Protein AF-A0A5K1EJM5-F1 (afdb_monomer_lite)

InterPro domains:
  IPR046852 Neurobeachin, alpha-solenoid region [PF20425] (1-151)

Sequence (151 aa):
PECVVLLDALEQSACNAGISTILAKSLHRILQISVEQTVVSLVSLDAVTRLPEVACIQLQELWKVKKCMVKPCEEGSSVSFQQISDSTGSVMLWKQCLEASFELFMAFVSLSDDAKHLALHSSKCIDCLFDLFWEGDLRKPILDHVLGLLK

Secondary structure (DSSP, 8-state):
-HHHHHHHHHHHTTT-HHHHHHHHHHHHHHHHHSHHHHHHHHHHTTHHHHHHHHHHHHHHHHHHHHHHHS----TT----HHHHHHHHHHHHHHHHHHHHHHHHHHHHHHT-HHHHHHHHH-HHHHHHHHHHHTSTTTHHHHHHHHHHHT-

Radius of gyration: 17.04 Å; chains: 1; bounding box: 47×32×49 Å

Structure (mmCIF, N/CA/C/O backbone):
data_AF-A0A5K1EJM5-F1
#
_entry.id   AF-A0A5K1EJM5-F1
#
loop_
_atom_site.group_PDB
_atom_site.id
_atom_site.type_symbol
_atom_site.label_atom_id
_atom_site.label_alt_id
_atom_site.label_comp_id
_atom_site.label_asym_id
_atom_site.label_entity_id
_atom_site.label_seq_id
_atom_site.pdbx_PDB_ins_code
_atom_site.Cartn_x
_atom_site.Cartn_y
_atom_site.Cartn_z
_atom_site.occupancy
_atom_site.B_iso_or_equiv
_atom_site.auth_seq_id
_atom_site.auth_comp_id
_atom_site.auth_asym_id
_atom_site.auth_atom_id
_atom_site.pdbx_PDB_model_num
ATOM 1 N N . PRO A 1 1 ? -7.024 13.557 11.612 1.00 72.81 1 PRO A N 1
ATOM 2 C CA . PRO A 1 1 ? -6.379 14.576 10.741 1.00 72.81 1 PRO A CA 1
ATOM 3 C C . PRO A 1 1 ? -5.005 14.110 10.242 1.00 72.81 1 PRO A C 1
ATOM 5 O O . PRO A 1 1 ? -4.744 14.201 9.052 1.00 72.81 1 PRO A O 1
ATOM 8 N N . GLU A 1 2 ? -4.166 13.557 11.122 1.00 86.75 2 GLU A N 1
ATOM 9 C CA . GLU A 1 2 ? -2.818 13.080 10.772 1.00 86.75 2 GLU A CA 1
ATOM 10 C C . GLU A 1 2 ? -2.832 11.960 9.721 1.00 86.75 2 GLU A C 1
ATOM 12 O O . GLU A 1 2 ? -2.121 12.052 8.726 1.00 86.75 2 GLU A O 1
ATOM 17 N N . CYS A 1 3 ? -3.697 10.948 9.879 1.00 91.62 3 CYS A N 1
ATOM 18 C CA . CYS A 1 3 ? -3.786 9.835 8.926 1.00 91.62 3 CYS A CA 1
ATOM 19 C C . CYS A 1 3 ? -4.253 10.276 7.532 1.00 91.62 3 CYS A C 1
ATOM 21 O O . CYS A 1 3 ? -3.783 9.723 6.547 1.00 91.62 3 CYS A O 1
ATOM 23 N N . VAL A 1 4 ? -5.130 11.285 7.450 1.00 93.62 4 VAL A N 1
ATOM 24 C CA . VAL A 1 4 ? -5.578 11.872 6.173 1.00 93.62 4 VAL A CA 1
ATOM 25 C C . VAL A 1 4 ? -4.389 12.474 5.441 1.00 93.62 4 VAL A C 1
ATOM 27 O O . VAL A 1 4 ? -4.081 12.073 4.329 1.00 93.62 4 VAL A O 1
ATOM 30 N N . VAL A 1 5 ? -3.673 13.382 6.111 1.00 95.69 5 VAL A N 1
ATOM 31 C CA . VAL A 1 5 ? -2.540 14.102 5.521 1.00 95.69 5 VAL A CA 1
ATOM 32 C C . VAL A 1 5 ? -1.429 13.137 5.112 1.00 95.69 5 VAL A C 1
ATOM 34 O O . VAL A 1 5 ? -0.846 13.296 4.045 1.00 95.69 5 VAL A O 1
ATOM 37 N N . LEU A 1 6 ? -1.138 12.128 5.937 1.00 96.06 6 LEU A N 1
ATOM 38 C CA . LEU A 1 6 ? -0.116 11.131 5.620 1.00 96.06 6 LEU A CA 1
ATOM 39 C C . LEU A 1 6 ? -0.517 10.228 4.454 1.00 96.06 6 LEU A C 1
ATOM 41 O O . LEU A 1 6 ? 0.335 9.929 3.622 1.00 96.06 6 LEU A O 1
ATOM 45 N N . LEU A 1 7 ? -1.782 9.806 4.383 1.00 97.44 7 LEU A N 1
ATOM 46 C CA . LEU A 1 7 ? -2.273 8.985 3.279 1.00 97.44 7 LEU A CA 1
ATOM 47 C C . LEU A 1 7 ? -2.300 9.783 1.969 1.00 97.44 7 LEU A C 1
ATOM 49 O O . LEU A 1 7 ? -1.782 9.304 0.966 1.00 97.44 7 LEU A O 1
ATOM 53 N N . ASP A 1 8 ? -2.795 11.023 1.997 1.00 97.56 8 ASP A N 1
ATOM 54 C CA . ASP A 1 8 ? -2.786 11.929 0.842 1.00 97.56 8 ASP A CA 1
ATOM 55 C C . ASP A 1 8 ? -1.350 12.190 0.353 1.00 97.56 8 ASP A C 1
ATOM 57 O O . ASP A 1 8 ? -1.064 12.135 -0.844 1.00 97.56 8 ASP A O 1
ATOM 61 N N . ALA A 1 9 ? -0.415 12.444 1.274 1.00 97.81 9 ALA A N 1
ATOM 62 C CA . ALA A 1 9 ? 0.989 12.650 0.932 1.00 97.81 9 ALA A CA 1
ATOM 63 C C . ALA A 1 9 ? 1.637 11.380 0.361 1.00 97.81 9 ALA A C 1
ATOM 65 O O . ALA A 1 9 ? 2.460 11.464 -0.554 1.00 97.81 9 ALA A O 1
ATOM 66 N N . LEU A 1 10 ? 1.280 10.203 0.884 1.00 98.00 10 LEU A N 1
ATOM 67 C CA . LEU A 1 10 ? 1.770 8.921 0.382 1.00 98.00 10 LEU A CA 1
ATOM 68 C C . LEU A 1 10 ? 1.297 8.687 -1.058 1.00 98.00 10 LEU A C 1
ATOM 70 O O . LEU A 1 10 ? 2.10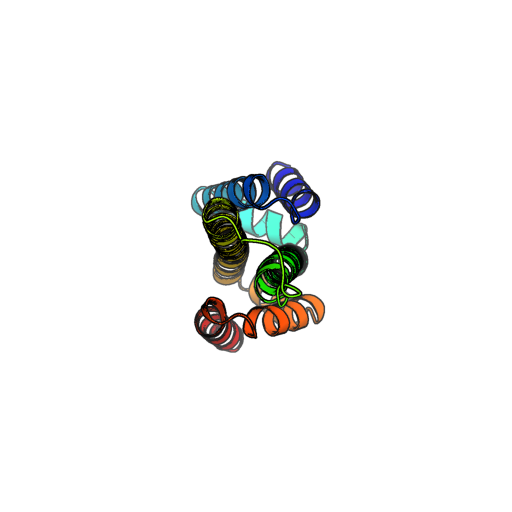6 8.333 -1.909 1.00 98.00 10 LEU A O 1
ATOM 74 N N . GLU A 1 11 ? 0.033 8.976 -1.363 1.00 97.12 11 GLU A N 1
ATOM 75 C CA . GLU A 1 11 ? -0.493 8.894 -2.729 1.00 97.12 11 GLU A CA 1
ATOM 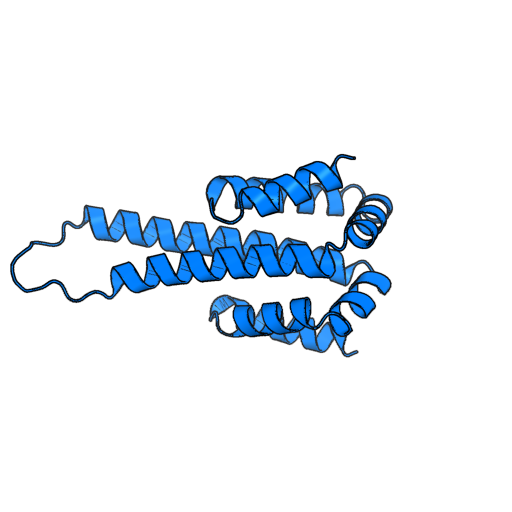76 C C . GLU A 1 11 ? 0.190 9.858 -3.691 1.00 97.12 11 GLU A C 1
ATOM 78 O O . GLU A 1 11 ? 0.660 9.459 -4.755 1.00 97.12 11 GLU A O 1
ATOM 83 N N . GLN A 1 12 ? 0.303 11.129 -3.304 1.00 97.56 12 GLN A N 1
ATOM 84 C CA . GLN A 1 12 ? 0.932 12.151 -4.143 1.00 97.56 12 GLN A CA 1
ATOM 85 C C . GLN A 1 12 ? 2.415 11.871 -4.397 1.00 97.56 12 GLN A C 1
ATOM 87 O O . GLN A 1 12 ? 2.971 12.304 -5.407 1.00 97.56 12 GLN A O 1
ATOM 92 N N . SER A 1 13 ? 3.065 11.150 -3.485 1.00 96.94 13 SER A N 1
ATOM 93 C CA . SER A 1 13 ? 4.471 10.781 -3.595 1.00 96.94 13 SER A CA 1
ATOM 94 C C . SER A 1 13 ? 4.692 9.349 -4.073 1.00 96.94 13 SER A C 1
ATOM 96 O O . SER A 1 13 ? 5.845 8.918 -4.064 1.00 96.94 13 SER A O 1
ATOM 98 N N . ALA A 1 14 ? 3.660 8.628 -4.537 1.00 96.75 14 ALA A N 1
ATOM 99 C CA . ALA A 1 14 ? 3.759 7.225 -4.960 1.00 96.75 14 ALA A CA 1
ATOM 100 C C . ALA A 1 14 ? 4.860 6.993 -6.016 1.00 96.75 14 ALA A C 1
ATOM 102 O O . ALA A 1 14 ? 5.554 5.978 -5.987 1.00 96.75 14 ALA A O 1
ATOM 103 N N . CYS A 1 15 ? 5.093 7.979 -6.891 1.00 95.56 15 CYS A N 1
ATOM 104 C CA . CYS A 1 15 ? 6.159 7.964 -7.900 1.00 95.56 15 CYS A CA 1
ATOM 105 C C . CYS A 1 15 ? 7.545 8.419 -7.380 1.00 95.56 15 CYS A C 1
ATOM 107 O O . CYS A 1 15 ? 8.483 8.568 -8.163 1.00 95.56 15 CYS A O 1
ATOM 109 N N . ASN A 1 16 ? 7.711 8.643 -6.076 1.00 96.50 16 ASN A N 1
ATOM 110 C CA . ASN A 1 16 ? 8.980 8.970 -5.430 1.00 96.50 16 ASN A CA 1
ATOM 111 C C . ASN A 1 16 ? 9.277 7.955 -4.324 1.00 96.50 16 ASN A C 1
ATOM 113 O O . ASN A 1 16 ? 8.823 8.097 -3.187 1.00 96.50 16 ASN A O 1
ATOM 117 N N . ALA A 1 17 ? 10.089 6.951 -4.651 1.00 94.50 17 ALA A N 1
ATOM 118 C CA . ALA A 1 17 ? 10.353 5.841 -3.745 1.00 94.50 17 ALA A CA 1
ATOM 119 C C . ALA A 1 17 ? 10.962 6.251 -2.393 1.00 94.50 17 ALA A C 1
ATOM 121 O O . ALA A 1 17 ? 10.617 5.664 -1.370 1.00 94.50 17 ALA A O 1
ATOM 122 N N . GLY A 1 18 ? 11.814 7.280 -2.342 1.00 95.62 18 GLY A N 1
ATOM 123 C CA . GLY A 1 18 ? 12.400 7.743 -1.079 1.00 95.62 18 GLY A CA 1
ATOM 124 C C . GLY A 1 18 ? 11.350 8.326 -0.130 1.00 95.62 18 GLY A C 1
ATOM 125 O O . GLY A 1 18 ? 11.251 7.908 1.024 1.00 95.62 18 GLY A O 1
ATOM 126 N N . ILE A 1 19 ? 10.538 9.262 -0.630 1.00 96.81 19 ILE A N 1
ATOM 127 C CA . ILE A 1 19 ? 9.499 9.933 0.165 1.00 96.81 19 ILE A CA 1
ATOM 128 C C . ILE A 1 19 ? 8.390 8.945 0.536 1.00 96.81 19 ILE A C 1
ATOM 130 O O . ILE A 1 19 ? 8.042 8.837 1.713 1.00 96.81 19 ILE A O 1
ATOM 134 N N . SER A 1 20 ? 7.901 8.170 -0.436 1.00 97.44 20 SER A N 1
ATOM 135 C CA . SER A 1 20 ? 6.874 7.150 -0.210 1.00 97.44 20 SER A CA 1
ATOM 136 C C . SER A 1 20 ? 7.286 6.141 0.856 1.00 97.44 20 SER A C 1
ATOM 138 O O . SER A 1 20 ? 6.504 5.856 1.758 1.00 97.44 20 SER A O 1
ATOM 140 N N . THR A 1 21 ? 8.528 5.643 0.818 1.00 97.81 21 THR A N 1
ATOM 141 C CA . THR A 1 21 ? 9.018 4.682 1.820 1.00 97.81 21 THR A CA 1
ATOM 142 C C . THR A 1 21 ? 8.959 5.266 3.232 1.00 97.81 21 THR A C 1
ATOM 144 O O . THR A 1 21 ? 8.546 4.585 4.172 1.00 97.81 21 THR A O 1
ATOM 147 N N . ILE A 1 22 ? 9.375 6.526 3.400 1.00 97.88 22 ILE A N 1
ATOM 148 C CA . ILE A 1 22 ? 9.361 7.205 4.703 1.00 97.88 22 ILE A CA 1
ATOM 149 C C . ILE A 1 22 ? 7.922 7.378 5.191 1.00 97.88 22 ILE A C 1
ATOM 151 O O . ILE A 1 22 ? 7.635 7.080 6.352 1.00 97.88 22 ILE A O 1
ATOM 155 N N . LEU A 1 23 ? 7.014 7.816 4.318 1.00 98.12 23 LEU A N 1
ATOM 156 C CA . LEU A 1 23 ? 5.607 8.021 4.661 1.00 98.12 23 LEU A CA 1
ATOM 157 C C . LEU A 1 23 ? 4.902 6.705 5.003 1.00 98.12 23 LEU A C 1
ATOM 159 O O . LEU A 1 23 ? 4.255 6.628 6.047 1.00 98.12 23 LEU A O 1
ATOM 163 N N . ALA A 1 24 ? 5.096 5.653 4.202 1.00 97.88 24 ALA A N 1
ATOM 164 C CA . ALA A 1 24 ?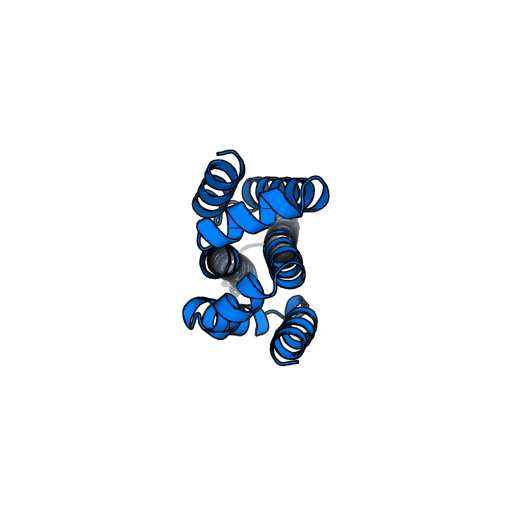 4.531 4.330 4.454 1.00 97.88 24 ALA A CA 1
ATOM 165 C C . ALA A 1 24 ? 4.998 3.772 5.807 1.00 97.88 24 ALA A C 1
ATOM 167 O O . ALA A 1 24 ? 4.178 3.375 6.634 1.00 97.88 24 ALA A O 1
ATOM 168 N N . LYS A 1 25 ? 6.307 3.830 6.095 1.00 97.81 25 LYS A N 1
ATOM 169 C CA . LYS A 1 25 ? 6.858 3.393 7.390 1.00 97.81 25 LYS A CA 1
ATOM 170 C C . LYS A 1 25 ? 6.364 4.243 8.559 1.00 97.81 25 LYS A C 1
ATOM 172 O O . LYS A 1 25 ? 6.110 3.705 9.635 1.00 97.81 25 LYS A O 1
ATOM 177 N N . SER A 1 26 ? 6.207 5.550 8.362 1.00 96.94 26 SER A N 1
ATOM 178 C CA . SER A 1 26 ? 5.687 6.455 9.394 1.00 96.94 26 SER A CA 1
ATOM 179 C C . SER A 1 26 ? 4.235 6.128 9.732 1.00 96.94 26 SER A C 1
ATOM 181 O O . SER A 1 26 ? 3.893 5.976 10.904 1.00 96.94 26 SER A O 1
ATOM 183 N N . LEU A 1 27 ? 3.396 5.937 8.712 1.00 97.19 27 LEU A N 1
ATOM 184 C CA . LEU A 1 27 ? 1.997 5.563 8.892 1.00 97.19 27 LEU A CA 1
ATOM 185 C C . LEU A 1 27 ? 1.861 4.158 9.499 1.00 97.19 27 LEU A C 1
ATOM 187 O O . LEU A 1 27 ? 1.058 3.968 10.408 1.00 97.19 27 LEU A O 1
ATOM 191 N N . HIS A 1 28 ? 2.710 3.207 9.097 1.00 97.19 28 HIS A N 1
ATOM 192 C CA . HIS A 1 28 ? 2.782 1.880 9.718 1.00 97.19 28 HIS A CA 1
ATOM 193 C C . HIS A 1 28 ? 3.141 1.992 11.204 1.00 97.19 28 HIS A C 1
ATOM 195 O O . HIS A 1 28 ? 2.529 1.348 12.055 1.00 97.19 28 HIS A O 1
ATOM 201 N N . ARG A 1 29 ? 4.110 2.844 11.554 1.00 96.94 29 ARG A N 1
ATOM 202 C CA . ARG A 1 29 ? 4.496 3.050 12.950 1.00 96.94 29 ARG A CA 1
ATOM 203 C C . ARG A 1 29 ? 3.368 3.672 13.776 1.00 96.94 29 ARG A C 1
ATOM 205 O O . ARG A 1 29 ? 3.166 3.253 14.912 1.00 96.94 29 ARG A O 1
ATOM 212 N N . ILE A 1 30 ? 2.629 4.629 13.217 1.00 95.81 30 ILE A N 1
ATOM 213 C CA . ILE A 1 30 ? 1.450 5.224 13.867 1.00 95.81 30 ILE A CA 1
ATOM 214 C C . ILE A 1 30 ? 0.371 4.162 14.088 1.00 95.81 30 ILE A C 1
ATOM 216 O O . ILE A 1 30 ? -0.134 4.040 15.205 1.00 95.81 30 ILE A O 1
ATOM 220 N N . LEU A 1 31 ? 0.102 3.332 13.074 1.00 96.06 31 LEU A N 1
ATOM 221 C CA . LEU A 1 31 ? -0.820 2.202 13.172 1.00 96.06 31 LEU A CA 1
ATOM 222 C C . LEU A 1 31 ? -0.445 1.261 14.324 1.00 96.06 31 LEU A C 1
ATOM 224 O O . LEU A 1 31 ? -1.322 0.843 15.067 1.00 96.06 31 LEU A O 1
ATOM 228 N N . GLN A 1 32 ? 0.843 0.981 14.534 1.00 94.81 32 GLN A N 1
ATOM 229 C CA . GLN A 1 32 ? 1.303 0.142 15.649 1.00 94.81 32 GLN A CA 1
ATOM 230 C C . GLN A 1 32 ? 1.166 0.802 17.032 1.00 94.81 32 GLN A C 1
ATOM 232 O O . GLN A 1 32 ? 0.975 0.100 18.021 1.00 94.81 32 GLN A O 1
ATOM 237 N N . ILE A 1 33 ? 1.317 2.126 17.131 1.00 95.06 33 ILE A N 1
ATOM 238 C CA . ILE A 1 33 ? 1.281 2.847 18.418 1.00 95.06 33 ILE A CA 1
ATOM 239 C C . ILE A 1 33 ? -0.159 3.166 18.843 1.00 95.06 33 ILE A C 1
ATOM 241 O O . ILE A 1 33 ? -0.457 3.224 20.034 1.00 95.06 33 ILE A O 1
ATOM 245 N N . SER A 1 34 ? -1.064 3.391 17.891 1.00 94.12 34 SER A N 1
ATOM 246 C CA . SER A 1 34 ? -2.466 3.740 18.150 1.00 94.12 34 SER A CA 1
ATOM 247 C C . SER A 1 34 ? -3.398 2.970 17.224 1.00 94.12 34 SER A C 1
ATOM 249 O O . SER A 1 34 ? -4.058 3.555 16.366 1.00 94.12 34 SER A O 1
ATOM 251 N N . VAL A 1 35 ? -3.440 1.649 17.416 1.00 93.62 35 VAL A N 1
ATOM 252 C CA . VAL A 1 35 ? -4.167 0.697 16.561 1.00 93.62 35 VAL A CA 1
ATOM 253 C C . VAL A 1 35 ? -5.627 1.097 16.370 1.00 93.62 35 VAL A C 1
ATOM 255 O O . VAL A 1 35 ? -6.015 1.395 15.246 1.00 93.62 35 VAL A O 1
ATOM 258 N N . GLU A 1 36 ? -6.422 1.164 17.442 1.00 92.75 36 GLU A N 1
ATOM 259 C CA . GLU A 1 36 ? -7.875 1.389 17.347 1.00 92.75 36 GLU A CA 1
ATOM 260 C C . GLU A 1 36 ? -8.211 2.686 16.596 1.00 92.75 36 GLU A C 1
ATOM 262 O O . GLU A 1 36 ? -8.947 2.674 15.609 1.00 92.75 36 GLU A O 1
ATOM 267 N N . GLN A 1 37 ? -7.603 3.803 17.008 1.00 94.31 37 GLN A N 1
ATOM 268 C CA . GLN A 1 37 ? -7.854 5.112 16.406 1.00 94.31 37 GLN A CA 1
ATOM 269 C C . GLN A 1 37 ? -7.385 5.184 14.945 1.00 94.31 37 GLN A C 1
ATOM 271 O O . GLN A 1 37 ? -8.064 5.772 14.099 1.00 94.31 37 GLN A O 1
ATOM 276 N N . THR A 1 38 ? -6.223 4.597 14.640 1.00 95.56 38 THR A N 1
ATOM 277 C CA . THR A 1 38 ? -5.654 4.633 13.286 1.00 95.56 38 THR A CA 1
ATOM 278 C C . THR A 1 38 ? -6.455 3.751 12.341 1.00 95.56 38 THR A C 1
ATOM 280 O O . THR A 1 38 ? -6.751 4.180 11.231 1.00 95.56 38 THR A O 1
ATOM 283 N N . VAL A 1 39 ? -6.873 2.562 12.784 1.00 96.12 39 VAL A N 1
ATOM 284 C CA . VAL A 1 39 ? -7.736 1.656 12.015 1.00 96.12 39 VAL A CA 1
ATOM 285 C C . VAL A 1 39 ? -9.052 2.338 11.656 1.00 96.12 39 VAL A C 1
ATOM 287 O O . VAL A 1 39 ? -9.393 2.391 10.477 1.00 96.12 39 VAL A O 1
ATOM 290 N N . VAL A 1 40 ? -9.756 2.923 12.636 1.00 95.44 40 VAL A N 1
ATOM 291 C CA . VAL A 1 40 ? -11.021 3.639 12.385 1.00 95.44 40 VAL A CA 1
ATOM 292 C C . VAL A 1 40 ? -10.815 4.761 11.367 1.00 95.44 40 VAL A C 1
ATOM 294 O O . VAL A 1 40 ? -11.597 4.907 10.426 1.00 95.44 40 VAL A O 1
ATOM 297 N N . SER A 1 41 ? -9.728 5.527 11.507 1.00 96.25 41 SER A N 1
ATOM 298 C CA . SER A 1 41 ? -9.404 6.584 10.552 1.00 96.25 41 SER A CA 1
ATOM 299 C C . SER A 1 41 ? -9.134 6.031 9.152 1.00 96.25 41 SER A C 1
ATOM 301 O O . SER A 1 41 ? -9.668 6.573 8.192 1.00 96.25 41 SER A O 1
ATOM 303 N N . LEU A 1 42 ? -8.329 4.979 9.008 1.00 96.31 42 LEU A N 1
ATOM 304 C CA . LEU A 1 42 ? -7.986 4.391 7.711 1.00 96.31 42 LEU A CA 1
ATOM 305 C C . LEU A 1 42 ? -9.202 3.773 7.009 1.00 96.31 42 LEU A C 1
ATOM 307 O O . LEU A 1 42 ? -9.365 3.971 5.807 1.00 96.31 42 LEU A O 1
ATOM 311 N N . VAL A 1 43 ? -10.096 3.108 7.749 1.00 95.75 43 VAL A N 1
ATOM 312 C CA . VAL A 1 43 ? -11.375 2.617 7.207 1.00 95.75 43 VAL A CA 1
ATOM 313 C C . VAL A 1 43 ? -12.212 3.783 6.675 1.00 95.75 43 VAL A C 1
ATOM 315 O O . VAL A 1 43 ? -12.664 3.739 5.534 1.00 95.75 43 VAL A O 1
ATOM 318 N N . SER A 1 44 ? -12.354 4.867 7.448 1.00 96.00 44 SER A N 1
ATOM 319 C CA . SER A 1 44 ? -13.130 6.046 7.023 1.00 96.00 44 SER A CA 1
ATOM 320 C C . SER A 1 44 ? -12.556 6.774 5.800 1.00 96.00 44 SER A C 1
ATOM 322 O O . SER A 1 44 ? -13.264 7.538 5.150 1.00 96.00 44 SER A O 1
ATOM 324 N N . LEU A 1 45 ? -11.275 6.545 5.495 1.00 96.31 45 LEU A N 1
ATOM 325 C CA . LEU A 1 45 ? -10.548 7.180 4.397 1.00 96.31 45 LEU A CA 1
ATOM 326 C C . LEU A 1 45 ? -10.449 6.309 3.146 1.00 96.31 45 LEU A C 1
ATOM 328 O O . LEU A 1 45 ? -9.733 6.698 2.226 1.00 96.31 45 LEU A O 1
ATOM 332 N N . ASP A 1 46 ? -11.125 5.156 3.119 1.00 95.56 46 ASP A N 1
ATOM 333 C CA . ASP A 1 46 ? -11.023 4.164 2.041 1.00 95.56 46 ASP A CA 1
ATOM 334 C C . ASP A 1 46 ? -9.568 3.714 1.791 1.00 95.56 46 ASP A C 1
ATOM 336 O O . ASP A 1 46 ? -9.120 3.492 0.665 1.00 95.56 46 ASP A O 1
ATOM 340 N N . ALA A 1 47 ? -8.791 3.559 2.871 1.00 96.44 47 ALA A N 1
ATOM 341 C CA . ALA A 1 47 ? -7.401 3.111 2.782 1.00 96.44 47 ALA A CA 1
ATOM 342 C C . ALA A 1 47 ? -7.263 1.718 2.138 1.00 96.44 47 ALA A C 1
ATOM 344 O O . ALA A 1 47 ? -6.213 1.394 1.588 1.00 96.44 47 ALA A O 1
ATOM 345 N N . VAL A 1 48 ? -8.329 0.912 2.180 1.00 95.19 48 VAL A N 1
ATOM 346 C CA . VAL A 1 48 ? -8.419 -0.408 1.542 1.00 95.19 48 VAL A CA 1
ATOM 347 C C . VAL A 1 48 ? -8.230 -0.331 0.028 1.00 95.19 48 VAL A C 1
ATOM 349 O O . VAL A 1 48 ? -7.615 -1.221 -0.553 1.00 95.19 48 VAL A O 1
ATOM 352 N N . THR A 1 49 ? -8.741 0.719 -0.611 1.00 95.00 49 THR A N 1
ATOM 353 C CA . THR A 1 49 ? -8.589 0.930 -2.054 1.00 95.00 49 THR A CA 1
ATOM 354 C C . THR A 1 49 ? -7.320 1.724 -2.353 1.00 95.00 49 THR A C 1
ATOM 356 O O . THR A 1 49 ? -6.561 1.387 -3.260 1.00 95.00 49 THR A O 1
ATOM 359 N N . ARG A 1 50 ? -7.060 2.748 -1.538 1.00 96.62 50 ARG A N 1
ATOM 360 C CA . ARG A 1 50 ? -5.989 3.727 -1.744 1.00 96.62 50 ARG A CA 1
ATOM 361 C C . ARG A 1 50 ? -4.583 3.153 -1.553 1.00 96.62 50 ARG A C 1
ATOM 363 O O . ARG A 1 50 ? -3.697 3.394 -2.368 1.00 96.62 50 ARG A O 1
ATOM 370 N N . LEU A 1 51 ? -4.352 2.356 -0.505 1.00 96.88 51 LEU A N 1
ATOM 371 C CA . LEU A 1 51 ? -3.017 1.806 -0.223 1.00 96.88 51 LEU A CA 1
ATOM 372 C C . LEU A 1 51 ? -2.535 0.802 -1.295 1.00 96.88 51 LEU A C 1
ATOM 374 O O . LEU A 1 51 ? -1.381 0.915 -1.718 1.00 96.88 51 LEU A O 1
ATOM 378 N N . PRO A 1 52 ? -3.361 -0.145 -1.785 1.00 94.19 52 PRO A N 1
ATOM 379 C CA . PRO A 1 52 ? -2.971 -1.005 -2.904 1.00 94.19 52 PRO A CA 1
ATOM 380 C C . PRO A 1 52 ? -2.733 -0.242 -4.208 1.00 94.19 52 PRO A C 1
ATOM 382 O O . PRO A 1 52 ? -1.839 -0.617 -4.964 1.00 94.19 52 PRO A O 1
ATOM 385 N N . GLU A 1 53 ? -3.478 0.837 -4.465 1.00 95.81 53 GLU A N 1
ATOM 386 C CA . GLU A 1 53 ? -3.274 1.680 -5.649 1.00 95.81 53 GLU A CA 1
ATOM 387 C C . GLU A 1 53 ? -1.891 2.352 -5.624 1.00 95.81 53 GLU A C 1
ATOM 389 O O . GLU A 1 53 ? -1.161 2.310 -6.618 1.00 95.81 53 GLU A O 1
ATOM 394 N N . VAL A 1 54 ? -1.463 2.862 -4.461 1.00 97.50 54 VAL A N 1
ATOM 395 C CA . VAL A 1 54 ? -0.090 3.359 -4.256 1.00 97.50 54 VAL A CA 1
ATOM 396 C C . VAL A 1 54 ? 0.946 2.284 -4.579 1.00 97.50 54 VAL A C 1
ATOM 398 O O . VAL A 1 54 ? 1.912 2.550 -5.299 1.00 97.50 54 VAL A O 1
ATOM 401 N N . ALA A 1 55 ? 0.746 1.064 -4.079 1.00 95.75 55 ALA A N 1
ATOM 402 C CA . ALA A 1 55 ? 1.646 -0.049 -4.357 1.00 95.75 55 ALA A CA 1
ATOM 403 C C . ALA A 1 55 ? 1.669 -0.397 -5.860 1.00 95.75 55 ALA A C 1
ATOM 405 O O . ALA A 1 55 ? 2.736 -0.647 -6.417 1.00 95.75 55 ALA A O 1
ATOM 406 N N . CYS A 1 56 ? 0.538 -0.335 -6.563 1.00 95.81 56 CYS A N 1
ATOM 407 C CA . CYS A 1 56 ? 0.496 -0.573 -8.009 1.00 95.81 56 CYS A CA 1
ATOM 408 C C . CYS A 1 56 ? 1.265 0.483 -8.805 1.00 95.81 56 CYS A C 1
ATOM 410 O O . CYS A 1 56 ? 2.002 0.138 -9.729 1.00 95.81 56 CYS A O 1
ATOM 412 N N . ILE A 1 57 ? 1.168 1.760 -8.428 1.00 96.25 57 ILE A N 1
ATOM 413 C CA . ILE A 1 57 ? 1.976 2.826 -9.039 1.00 96.25 57 ILE A CA 1
ATOM 414 C C . ILE A 1 57 ? 3.470 2.545 -8.826 1.00 96.25 57 ILE A C 1
ATOM 416 O O . ILE A 1 57 ? 4.258 2.587 -9.773 1.00 96.25 57 ILE A O 1
ATOM 420 N N . GLN A 1 58 ? 3.865 2.185 -7.604 1.00 96.06 58 GLN A N 1
ATOM 421 C CA . GLN A 1 58 ? 5.254 1.845 -7.277 1.00 96.06 58 GLN A CA 1
ATOM 422 C C . GLN A 1 58 ? 5.751 0.617 -8.057 1.00 96.06 58 GLN A C 1
ATOM 424 O O . GLN A 1 58 ? 6.895 0.598 -8.516 1.00 96.06 58 GLN A O 1
ATOM 429 N N . LEU A 1 59 ? 4.893 -0.385 -8.268 1.00 94.94 59 LEU A N 1
ATOM 430 C CA . LEU A 1 59 ? 5.190 -1.550 -9.101 1.00 94.94 59 LEU A CA 1
ATOM 431 C C . LEU A 1 59 ? 5.416 -1.159 -10.568 1.00 94.94 59 LEU A C 1
ATOM 433 O O . LEU A 1 59 ? 6.365 -1.632 -11.197 1.00 94.94 59 LEU A O 1
ATOM 437 N N . GLN A 1 60 ? 4.587 -0.269 -11.115 1.00 94.19 60 GLN A N 1
ATOM 438 C CA . GLN A 1 60 ? 4.769 0.232 -12.477 1.00 94.19 60 GLN A CA 1
ATOM 439 C C . GLN A 1 60 ? 6.107 0.962 -12.633 1.00 94.19 60 GLN A C 1
ATOM 441 O O . GLN A 1 60 ? 6.808 0.753 -13.627 1.00 94.19 60 GLN A O 1
ATOM 446 N N . GLU A 1 61 ? 6.497 1.783 -11.657 1.00 94.00 61 GLU A N 1
ATOM 447 C CA . GLU A 1 61 ? 7.806 2.443 -11.649 1.00 94.00 61 GLU A CA 1
ATOM 448 C C . GLU A 1 61 ? 8.960 1.435 -11.540 1.00 94.00 61 GLU A C 1
ATOM 450 O O . GLU A 1 61 ? 9.920 1.509 -12.313 1.00 94.00 61 GLU A O 1
ATOM 455 N N . LEU A 1 62 ? 8.836 0.417 -10.683 1.00 92.38 62 LEU A N 1
ATOM 456 C CA . LEU A 1 62 ? 9.800 -0.683 -10.599 1.00 92.38 62 LEU A CA 1
ATOM 457 C C . LEU A 1 62 ? 9.981 -1.378 -11.959 1.00 92.38 62 LEU A C 1
ATOM 459 O O . LEU A 1 62 ? 11.110 -1.629 -12.389 1.00 92.38 62 LEU A O 1
ATOM 463 N N . TRP A 1 63 ? 8.890 -1.667 -12.669 1.00 90.81 63 TRP A N 1
ATOM 464 C CA . TRP A 1 63 ? 8.948 -2.278 -13.997 1.00 90.81 63 TRP A CA 1
ATOM 465 C C . TRP A 1 63 ? 9.564 -1.362 -15.052 1.00 90.81 63 TRP A C 1
ATOM 467 O O . TRP A 1 63 ? 10.319 -1.848 -15.899 1.00 90.81 63 TRP A O 1
ATOM 477 N N . LYS A 1 64 ? 9.316 -0.047 -14.996 1.00 90.38 64 LYS A N 1
ATOM 478 C CA . LYS A 1 64 ? 9.990 0.927 -15.872 1.00 90.38 64 LYS A CA 1
ATOM 479 C C . LYS A 1 64 ? 11.504 0.884 -15.666 1.00 90.38 64 LYS A C 1
ATOM 481 O O . LYS A 1 64 ? 12.241 0.789 -16.650 1.00 90.38 64 LYS A O 1
ATOM 486 N N . VAL A 1 65 ? 11.966 0.870 -14.413 1.00 87.44 65 VAL A N 1
ATOM 487 C CA . VAL A 1 65 ? 13.399 0.775 -14.088 1.00 87.44 65 VAL A CA 1
ATOM 488 C C . VAL A 1 65 ? 13.984 -0.562 -14.555 1.00 87.44 65 VAL A C 1
ATOM 490 O O . VAL A 1 65 ? 15.000 -0.564 -15.252 1.00 87.44 65 VAL A O 1
ATOM 493 N N . LYS A 1 66 ? 13.320 -1.694 -14.274 1.00 86.62 66 LYS A N 1
ATOM 494 C CA . LYS A 1 66 ? 13.749 -3.026 -14.748 1.00 86.62 66 LYS A CA 1
ATOM 495 C C . LYS A 1 66 ? 13.841 -3.090 -16.276 1.00 86.62 66 LYS A C 1
ATOM 497 O O . LYS A 1 66 ? 14.810 -3.614 -16.816 1.00 86.62 66 LYS A O 1
ATOM 502 N N . LYS A 1 67 ? 12.870 -2.523 -17.000 1.00 85.31 67 LYS A N 1
ATOM 503 C CA . LYS A 1 67 ? 12.865 -2.503 -18.472 1.00 85.31 67 LYS A CA 1
ATOM 504 C C . LYS A 1 67 ? 14.026 -1.690 -19.045 1.00 85.31 67 LYS A C 1
ATOM 506 O O . LYS A 1 67 ? 14.593 -2.085 -20.062 1.00 85.31 67 LYS A O 1
ATOM 511 N N . CYS A 1 68 ? 14.400 -0.580 -18.408 1.00 78.19 68 CYS A N 1
ATOM 512 C CA . CYS A 1 68 ? 15.560 0.212 -18.820 1.00 78.19 68 CYS A CA 1
ATOM 513 C C . CYS A 1 68 ? 16.881 -0.569 -18.733 1.00 78.19 68 CYS A C 1
ATOM 515 O O . CYS A 1 68 ? 17.771 -0.296 -19.532 1.00 78.19 68 CYS A O 1
ATOM 517 N N . MET A 1 69 ? 16.993 -1.566 -17.845 1.00 69.19 69 MET A N 1
ATOM 518 C CA . MET A 1 69 ? 18.179 -2.431 -17.751 1.00 69.19 69 MET A CA 1
ATOM 519 C C . ME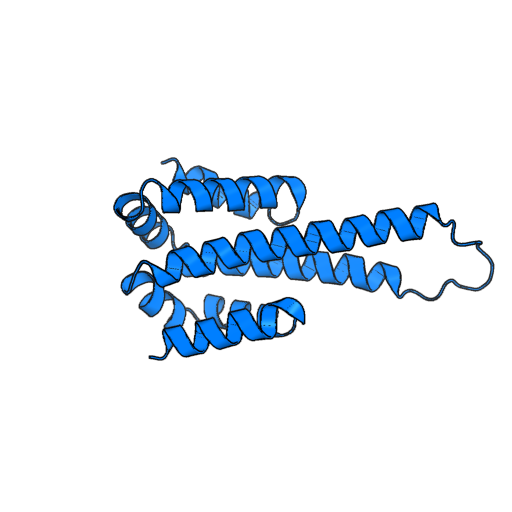T A 1 69 ? 18.313 -3.436 -18.903 1.00 69.19 69 MET A C 1
ATOM 521 O O . MET A 1 69 ? 19.417 -3.874 -19.199 1.00 69.19 69 MET A O 1
ATOM 525 N N . VAL A 1 70 ? 17.202 -3.830 -19.537 1.00 64.25 70 VAL A N 1
ATOM 526 C CA . VAL A 1 70 ? 17.163 -4.921 -20.533 1.00 64.25 70 VAL A CA 1
ATOM 527 C C . VAL A 1 70 ? 17.277 -4.404 -21.974 1.00 64.25 70 VAL A C 1
ATOM 529 O O . VAL A 1 70 ? 17.319 -5.194 -22.915 1.00 64.25 70 VAL A O 1
ATOM 532 N N . LYS A 1 71 ? 17.340 -3.083 -22.195 1.00 60.88 71 LYS A N 1
ATOM 533 C CA . LYS A 1 71 ? 17.552 -2.550 -23.549 1.00 60.88 71 LYS A CA 1
ATOM 534 C C . LYS A 1 71 ? 18.888 -3.074 -24.101 1.00 60.88 71 LYS A C 1
ATOM 536 O O . LYS A 1 71 ? 19.912 -2.838 -23.459 1.00 60.88 71 LYS A O 1
ATOM 541 N N . PRO A 1 72 ? 18.908 -3.744 -25.272 1.00 47.66 72 PRO A N 1
ATOM 542 C CA . PRO A 1 72 ? 20.159 -4.084 -25.927 1.00 47.66 72 PRO A CA 1
ATOM 543 C C . PRO A 1 72 ? 20.875 -2.774 -26.232 1.00 47.66 72 PRO A C 1
ATOM 545 O O . PRO A 1 72 ? 20.306 -1.895 -26.881 1.00 47.66 72 PRO A O 1
ATOM 548 N N . CYS A 1 73 ? 22.099 -2.624 -25.735 1.00 50.22 73 CYS A N 1
ATOM 549 C CA . CYS A 1 73 ? 23.008 -1.645 -26.302 1.00 50.22 73 CYS A CA 1
ATOM 550 C C . CYS A 1 73 ? 23.098 -1.930 -27.798 1.00 50.22 73 CYS A C 1
ATOM 552 O O . CYS A 1 73 ? 23.600 -2.982 -28.190 1.00 50.22 73 CYS A O 1
ATOM 554 N N . GLU A 1 74 ? 22.614 -1.005 -28.623 1.00 46.88 74 GLU A N 1
ATOM 555 C CA . GLU A 1 74 ? 23.092 -0.925 -29.994 1.00 46.88 74 GLU A CA 1
ATOM 556 C C . GLU A 1 74 ? 24.622 -0.821 -29.928 1.00 46.88 74 GLU A C 1
ATOM 558 O O . GLU A 1 74 ? 25.187 -0.044 -29.148 1.00 46.88 74 GLU A O 1
ATOM 563 N N . GLU A 1 75 ? 25.276 -1.723 -30.653 1.00 46.78 75 GLU A N 1
ATOM 564 C CA . GLU A 1 75 ? 26.707 -1.992 -30.606 1.00 46.78 75 GLU A CA 1
ATOM 565 C C . GLU A 1 75 ? 27.507 -0.700 -30.831 1.00 46.78 75 GLU A C 1
ATOM 567 O O . GLU A 1 75 ? 27.502 -0.130 -31.918 1.00 46.78 75 GLU A O 1
ATOM 572 N N . GLY A 1 76 ? 28.201 -0.220 -29.792 1.00 50.38 76 GLY A N 1
ATOM 573 C CA . GLY A 1 76 ? 29.139 0.899 -29.934 1.00 50.38 76 GLY A CA 1
ATOM 574 C C . GLY A 1 76 ? 29.424 1.730 -28.686 1.00 50.38 76 GLY A C 1
ATOM 575 O O . GLY A 1 76 ? 30.404 2.471 -28.683 1.00 50.38 76 GLY A O 1
ATOM 576 N N . SER A 1 77 ? 28.635 1.621 -27.613 1.00 49.44 77 SER A N 1
ATOM 577 C CA . SER A 1 77 ? 28.875 2.407 -26.394 1.00 49.44 77 SER A CA 1
ATOM 578 C C . SER A 1 77 ? 29.286 1.519 -25.223 1.00 49.44 77 SER A C 1
ATOM 580 O O . SER A 1 77 ? 28.550 0.624 -24.814 1.00 49.44 77 SER A O 1
ATOM 582 N N . SER A 1 78 ? 30.483 1.758 -24.685 1.00 45.47 78 SER A N 1
ATOM 583 C CA . SER A 1 78 ? 30.974 1.133 -23.459 1.00 45.47 78 SER A CA 1
ATOM 584 C C . SER A 1 78 ? 30.039 1.482 -22.298 1.00 45.47 78 SER A C 1
ATOM 586 O O . SER A 1 78 ? 30.095 2.595 -21.771 1.00 45.47 78 SER A O 1
ATOM 588 N N . VAL A 1 79 ? 29.177 0.546 -21.897 1.00 49.97 79 VAL A N 1
ATOM 589 C CA . VAL A 1 79 ? 28.359 0.692 -20.687 1.00 49.97 79 VAL A CA 1
ATOM 590 C C . VAL A 1 79 ? 29.311 0.830 -19.504 1.00 49.97 79 VAL A C 1
ATOM 592 O O . VAL A 1 79 ? 30.049 -0.096 -19.170 1.00 49.97 79 VAL A O 1
ATOM 595 N N . SER A 1 80 ? 29.350 2.018 -18.905 1.00 52.66 80 SER A N 1
ATOM 596 C CA . SER A 1 80 ? 30.188 2.268 -17.734 1.00 52.66 80 SER A CA 1
ATOM 597 C C . SER A 1 80 ? 29.654 1.478 -16.534 1.00 52.66 80 SER A C 1
ATOM 599 O O . SER A 1 80 ? 28.442 1.413 -16.316 1.00 52.66 80 SER A O 1
ATOM 601 N N . PHE A 1 81 ? 30.549 0.906 -15.721 1.00 48.50 81 PHE A N 1
ATOM 602 C CA . PHE A 1 81 ? 30.191 0.217 -14.470 1.00 48.50 81 PHE A CA 1
ATOM 603 C C . PHE A 1 81 ? 29.302 1.079 -13.556 1.00 48.50 81 PHE A C 1
ATOM 605 O O . PHE A 1 81 ? 28.420 0.543 -12.891 1.00 48.50 81 PHE A O 1
ATOM 612 N N . GLN A 1 82 ? 29.472 2.406 -13.604 1.00 48.22 82 GLN A N 1
ATOM 613 C CA . GLN A 1 82 ? 28.682 3.394 -12.866 1.00 48.22 82 GLN A CA 1
ATOM 614 C C . GLN A 1 82 ? 27.169 3.281 -13.149 1.00 48.22 82 GLN A C 1
ATOM 616 O O . GLN A 1 82 ? 26.353 3.322 -12.232 1.00 48.22 82 GLN A O 1
ATOM 621 N N . GLN A 1 83 ? 26.792 3.063 -14.414 1.00 51.44 83 GLN A N 1
ATOM 622 C CA . GLN A 1 83 ? 25.398 3.039 -14.875 1.00 51.44 83 GLN A CA 1
ATOM 623 C C . GLN A 1 83 ? 24.656 1.762 -14.427 1.00 51.44 83 GLN A C 1
ATOM 625 O O . GLN A 1 83 ? 23.443 1.767 -14.200 1.00 51.44 83 GLN A O 1
ATOM 630 N N . ILE A 1 84 ? 25.395 0.663 -14.249 1.00 54.28 84 ILE A N 1
ATOM 631 C CA . ILE A 1 84 ? 24.887 -0.618 -13.735 1.00 54.28 84 ILE A CA 1
ATOM 632 C C . ILE A 1 84 ? 24.715 -0.557 -12.208 1.00 54.28 84 ILE A C 1
ATOM 634 O O . ILE A 1 84 ? 23.713 -1.043 -11.678 1.00 54.28 84 ILE A O 1
ATOM 638 N N . SER A 1 85 ? 25.644 0.084 -11.488 1.00 58.75 85 SER A N 1
ATOM 639 C CA . SER A 1 85 ? 25.518 0.295 -10.038 1.00 58.75 85 SER A CA 1
ATOM 640 C C . SER A 1 85 ? 24.373 1.248 -9.675 1.00 58.75 85 SER A C 1
ATOM 642 O O . SER A 1 85 ? 23.598 0.931 -8.771 1.00 58.75 85 SER A O 1
ATOM 644 N N . ASP A 1 86 ? 24.192 2.346 -10.416 1.00 60.47 86 ASP A N 1
ATOM 645 C CA . ASP A 1 86 ? 23.115 3.315 -10.160 1.00 60.47 86 ASP A CA 1
ATOM 646 C C . ASP A 1 86 ? 21.726 2.719 -10.447 1.00 60.47 86 ASP A C 1
ATOM 648 O O . ASP A 1 86 ? 20.769 2.931 -9.698 1.00 60.47 86 ASP A O 1
ATOM 652 N N . SER A 1 87 ? 21.611 1.904 -11.500 1.00 66.19 87 SER A N 1
ATOM 653 C CA . SER A 1 87 ? 20.351 1.239 -11.848 1.00 66.19 87 SER A CA 1
ATOM 654 C C . SER A 1 87 ? 19.998 0.107 -10.877 1.00 66.19 87 SER A C 1
ATOM 656 O O . SER A 1 87 ? 18.836 -0.017 -10.489 1.00 66.19 87 SER A O 1
ATOM 658 N N . THR A 1 88 ? 20.977 -0.679 -10.417 1.00 72.94 88 THR A N 1
ATOM 659 C CA . THR A 1 88 ? 20.754 -1.726 -9.399 1.00 72.94 88 THR A CA 1
ATOM 660 C C . THR A 1 88 ? 20.298 -1.120 -8.071 1.00 72.94 88 THR A C 1
ATOM 662 O O . THR A 1 88 ? 19.342 -1.612 -7.466 1.00 72.94 88 THR A O 1
ATOM 665 N N . GLY A 1 89 ? 20.913 -0.005 -7.655 1.00 78.06 89 GLY A N 1
ATOM 666 C CA . GLY A 1 89 ? 20.471 0.764 -6.490 1.00 78.06 89 GLY A CA 1
ATOM 667 C C . GLY A 1 89 ? 19.039 1.285 -6.641 1.00 78.06 89 GLY A C 1
ATOM 668 O O . GLY A 1 89 ? 18.249 1.198 -5.702 1.00 78.06 89 GLY A O 1
ATOM 669 N N . SER A 1 90 ? 18.667 1.742 -7.841 1.00 83.56 90 SER A N 1
ATOM 670 C CA . SER A 1 90 ? 17.305 2.196 -8.141 1.00 83.56 90 SER A CA 1
ATOM 671 C C . SER A 1 90 ? 16.267 1.069 -8.042 1.00 83.56 90 SER A C 1
ATOM 673 O O . SER A 1 90 ? 15.234 1.258 -7.404 1.00 83.56 90 SER A O 1
ATOM 675 N N . VAL A 1 91 ? 16.544 -0.123 -8.589 1.00 88.50 91 VAL A N 1
ATOM 676 C CA . VAL A 1 91 ? 15.638 -1.287 -8.481 1.00 88.50 91 VAL A CA 1
ATOM 677 C C . VAL A 1 91 ? 15.425 -1.690 -7.023 1.00 88.50 91 VAL A C 1
ATOM 679 O O . VAL A 1 91 ? 14.290 -1.926 -6.612 1.00 88.50 91 VAL A O 1
ATOM 682 N N . MET A 1 92 ? 16.498 -1.747 -6.229 1.00 89.94 92 MET A N 1
ATOM 683 C CA . MET A 1 92 ? 16.407 -2.103 -4.811 1.00 89.94 92 MET A CA 1
ATOM 684 C C . MET A 1 92 ? 15.596 -1.073 -4.016 1.00 89.94 92 MET A C 1
ATOM 686 O O . MET A 1 92 ? 14.766 -1.453 -3.194 1.00 89.94 92 MET A O 1
ATOM 690 N N . LEU A 1 93 ? 15.795 0.217 -4.291 1.00 92.81 93 LEU A N 1
ATOM 691 C CA . LEU A 1 93 ? 15.055 1.308 -3.658 1.00 92.81 93 LEU A CA 1
ATOM 692 C C . LEU A 1 93 ? 13.554 1.248 -3.987 1.00 92.81 93 LEU A C 1
ATOM 694 O O . LEU A 1 93 ? 12.722 1.378 -3.091 1.00 92.81 93 LEU A O 1
ATOM 698 N N . TRP A 1 94 ? 13.198 0.983 -5.245 1.00 94.31 94 TRP A N 1
ATOM 699 C CA . TRP A 1 94 ? 11.802 0.793 -5.648 1.00 94.31 94 TRP A CA 1
ATOM 700 C C . TRP A 1 94 ? 11.168 -0.448 -5.028 1.00 94.31 94 TRP A C 1
ATOM 702 O O . TRP A 1 94 ? 10.027 -0.387 -4.577 1.00 94.31 94 TRP A O 1
ATOM 712 N N . LYS A 1 95 ? 11.914 -1.553 -4.945 1.00 92.50 95 LYS A N 1
ATOM 713 C CA . LYS A 1 95 ? 11.445 -2.774 -4.286 1.00 92.50 95 LYS A CA 1
ATOM 714 C C . LYS A 1 95 ? 11.153 -2.536 -2.802 1.00 92.50 95 LYS A C 1
ATOM 716 O O . LYS A 1 95 ? 10.074 -2.883 -2.343 1.00 92.50 95 LYS A O 1
ATOM 721 N N . GLN A 1 96 ? 12.057 -1.873 -2.082 1.00 93.25 96 GLN A N 1
ATOM 722 C CA . GLN A 1 96 ? 11.838 -1.517 -0.674 1.00 93.25 96 GLN A CA 1
ATOM 723 C C . GLN A 1 96 ? 10.636 -0.588 -0.482 1.00 93.25 96 GLN A C 1
ATOM 725 O O . GLN A 1 96 ? 9.913 -0.708 0.506 1.00 93.25 96 GLN A O 1
ATOM 730 N N . CYS A 1 97 ? 10.427 0.344 -1.412 1.00 95.94 97 CYS A N 1
ATOM 731 C CA . CYS A 1 97 ? 9.270 1.229 -1.382 1.00 95.94 97 CYS A CA 1
ATOM 732 C C . CYS A 1 97 ? 7.962 0.452 -1.542 1.00 95.94 97 CYS A C 1
ATOM 734 O O . CYS A 1 97 ? 7.024 0.659 -0.772 1.00 95.94 97 CYS A O 1
ATOM 736 N N . LEU A 1 98 ? 7.930 -0.462 -2.511 1.00 95.25 98 LEU A N 1
ATOM 737 C CA . LEU A 1 98 ? 6.787 -1.323 -2.772 1.00 95.25 98 LEU A CA 1
ATOM 738 C C . LEU A 1 98 ? 6.469 -2.221 -1.568 1.00 95.25 98 LEU A C 1
ATOM 740 O O . LEU A 1 98 ? 5.323 -2.283 -1.128 1.00 95.25 98 LEU A O 1
ATOM 744 N N . GLU A 1 99 ? 7.493 -2.866 -1.007 1.00 93.81 99 GLU A N 1
ATOM 745 C CA . GLU A 1 99 ? 7.378 -3.699 0.194 1.00 93.81 99 GLU A CA 1
ATOM 746 C C . GLU A 1 99 ? 6.824 -2.895 1.376 1.00 93.81 99 GLU A C 1
ATOM 748 O O . GLU A 1 99 ? 5.884 -3.345 2.020 1.00 93.81 99 GLU A O 1
ATOM 753 N N . ALA A 1 100 ? 7.319 -1.677 1.621 1.00 96.38 100 ALA A N 1
ATOM 754 C CA . ALA A 1 100 ? 6.849 -0.845 2.730 1.00 96.38 100 ALA A CA 1
ATOM 755 C C . ALA A 1 100 ? 5.361 -0.466 2.611 1.00 96.38 100 ALA A C 1
ATOM 757 O O . ALA A 1 100 ? 4.630 -0.513 3.604 1.00 96.38 100 ALA A O 1
ATOM 758 N N . SER A 1 101 ? 4.899 -0.096 1.412 1.00 96.75 101 SER A N 1
ATOM 759 C CA . SER A 1 101 ? 3.484 0.229 1.174 1.00 96.75 101 SER A CA 1
ATOM 760 C C . SER A 1 101 ? 2.598 -1.008 1.305 1.00 96.75 101 SER A C 1
ATOM 762 O O . SER A 1 101 ? 1.521 -0.944 1.902 1.00 96.75 101 SER A O 1
ATOM 764 N N . PHE A 1 102 ? 3.065 -2.148 0.792 1.00 94.38 102 PHE A N 1
ATOM 765 C CA . PHE A 1 102 ? 2.325 -3.399 0.874 1.00 94.38 102 PHE A CA 1
ATOM 766 C C . PHE A 1 102 ? 2.250 -3.928 2.313 1.00 94.38 102 PHE A C 1
ATOM 768 O O . PHE A 1 102 ? 1.175 -4.292 2.776 1.00 94.38 102 PHE A O 1
ATOM 775 N N . GLU A 1 103 ? 3.346 -3.890 3.071 1.00 94.44 103 GLU A N 1
ATOM 776 C CA . GLU A 1 103 ? 3.362 -4.246 4.495 1.00 94.44 103 GLU A CA 1
ATOM 777 C C . GLU A 1 103 ? 2.419 -3.371 5.327 1.00 94.44 103 GLU A C 1
ATOM 779 O O . GLU A 1 103 ? 1.751 -3.869 6.233 1.00 94.44 103 GLU A O 1
ATOM 784 N N . LEU A 1 104 ? 2.338 -2.070 5.030 1.00 96.88 104 LEU A N 1
ATOM 785 C CA . LEU A 1 104 ? 1.365 -1.174 5.655 1.00 96.88 104 LEU A CA 1
ATOM 786 C C . LEU A 1 104 ? -0.076 -1.620 5.368 1.00 96.88 104 LEU A C 1
ATOM 788 O O . LEU A 1 104 ? -0.872 -1.725 6.302 1.00 96.88 104 LEU A O 1
ATOM 792 N N . PHE A 1 105 ? -0.405 -1.904 4.105 1.00 96.06 105 PHE A N 1
ATOM 793 C CA . PHE A 1 105 ? -1.727 -2.403 3.720 1.00 96.06 105 PHE A CA 1
ATOM 794 C C . PHE A 1 105 ? -2.070 -3.712 4.446 1.00 96.06 105 PHE A C 1
ATOM 796 O O . PHE A 1 105 ? -3.116 -3.818 5.084 1.00 96.06 105 PHE A O 1
ATOM 803 N N . MET A 1 106 ? -1.147 -4.672 4.418 1.00 93.75 106 MET A N 1
ATOM 804 C CA . MET A 1 106 ? -1.263 -5.965 5.089 1.00 93.75 106 MET A CA 1
ATOM 805 C C . MET A 1 106 ? -1.535 -5.818 6.585 1.00 93.75 106 MET A C 1
ATOM 807 O O . MET A 1 106 ? -2.459 -6.436 7.120 1.00 93.75 106 MET A O 1
ATOM 811 N N . ALA A 1 107 ? -0.738 -4.985 7.259 1.00 94.38 107 ALA A N 1
ATOM 812 C CA . ALA A 1 107 ? -0.888 -4.722 8.681 1.00 94.38 107 ALA A CA 1
ATOM 813 C C . ALA A 1 107 ? -2.262 -4.114 8.973 1.00 94.38 107 ALA A C 1
ATOM 815 O O . ALA A 1 107 ? -2.979 -4.616 9.834 1.00 94.38 107 ALA A O 1
ATOM 816 N N . PHE A 1 108 ? -2.665 -3.097 8.213 1.00 95.12 108 PHE A N 1
ATOM 817 C CA . PHE A 1 108 ? -3.964 -2.449 8.367 1.00 95.12 108 PHE A CA 1
ATOM 818 C C . PHE A 1 108 ? -5.130 -3.434 8.215 1.00 95.12 108 PHE A C 1
ATOM 820 O O . PHE A 1 108 ? -5.961 -3.541 9.117 1.00 95.12 108 PHE A O 1
ATOM 827 N N . VAL A 1 109 ? -5.169 -4.192 7.120 1.00 93.38 109 VAL A N 1
ATOM 828 C CA . VAL A 1 109 ? -6.273 -5.120 6.845 1.00 93.38 109 VAL A CA 1
ATOM 829 C C . VAL A 1 109 ? -6.302 -6.274 7.852 1.00 93.38 109 VAL A C 1
ATOM 831 O O . VAL A 1 109 ? -7.371 -6.732 8.243 1.00 93.38 109 VAL A O 1
ATOM 834 N N . SER A 1 110 ? -5.147 -6.718 8.356 1.00 91.50 110 SER A N 1
ATOM 835 C CA . SER A 1 110 ? -5.103 -7.767 9.384 1.00 91.50 110 SER A CA 1
ATOM 836 C C . SER A 1 110 ? -5.736 -7.356 10.723 1.00 91.50 110 SER A C 1
ATOM 838 O O . SER A 1 110 ? -6.191 -8.224 11.468 1.00 91.50 110 SER A O 1
ATOM 840 N N . LEU A 1 111 ? -5.798 -6.050 11.012 1.00 93.06 111 LEU A N 1
ATOM 841 C CA . LEU A 1 111 ? -6.243 -5.489 12.291 1.00 93.06 111 LEU A CA 1
ATOM 842 C C . LEU A 1 111 ? -7.744 -5.156 12.338 1.00 93.06 111 LEU A C 1
ATOM 844 O O . LEU A 1 111 ? -8.229 -4.736 13.386 1.00 93.06 111 LEU A O 1
ATOM 848 N N . SER A 1 112 ? -8.484 -5.311 11.235 1.00 91.81 112 SER A N 1
ATOM 849 C CA . SER A 1 112 ? -9.894 -4.911 11.157 1.00 91.81 112 SER A CA 1
ATOM 850 C C . SER A 1 112 ? -10.709 -5.829 10.259 1.00 91.81 112 SER A C 1
ATOM 852 O O . SER A 1 112 ? -10.438 -5.934 9.066 1.00 91.81 112 SER A O 1
ATOM 854 N N . ASP A 1 113 ? -11.753 -6.445 10.814 1.00 91.25 113 ASP A N 1
ATOM 855 C CA . ASP A 1 113 ? -12.676 -7.268 10.026 1.00 91.25 113 ASP A CA 1
ATOM 856 C C . ASP A 1 113 ? -13.478 -6.426 9.025 1.00 91.25 113 ASP A C 1
ATOM 858 O O . ASP A 1 113 ? -13.702 -6.872 7.900 1.00 91.25 113 ASP A O 1
ATOM 862 N N . ASP A 1 114 ? -13.798 -5.174 9.368 1.00 92.44 114 ASP A N 1
ATOM 863 C CA . ASP A 1 114 ? -14.387 -4.219 8.424 1.00 92.44 114 ASP A CA 1
ATOM 864 C C . ASP A 1 114 ? -13.444 -3.968 7.241 1.00 92.44 114 ASP A C 1
ATOM 866 O O . ASP A 1 114 ? -13.871 -4.009 6.088 1.00 92.44 114 ASP A O 1
ATOM 870 N N . ALA A 1 115 ? -12.145 -3.769 7.497 1.00 92.94 115 ALA A N 1
ATOM 871 C CA . ALA A 1 115 ? -11.161 -3.593 6.431 1.00 92.94 115 ALA A CA 1
ATOM 872 C C . ALA A 1 115 ? -11.023 -4.849 5.557 1.00 92.94 115 ALA A C 1
ATOM 874 O O . ALA A 1 115 ? -10.937 -4.721 4.337 1.00 92.94 115 ALA A O 1
ATOM 875 N N . LYS A 1 116 ? -11.051 -6.056 6.145 1.00 92.81 116 LYS A N 1
ATOM 876 C CA . LYS A 1 116 ? -11.047 -7.322 5.384 1.00 92.81 116 LYS A CA 1
ATOM 877 C C . LYS A 1 116 ? -12.278 -7.440 4.495 1.00 92.81 116 LYS A C 1
ATOM 879 O O . LYS A 1 116 ? -12.147 -7.733 3.309 1.00 92.81 116 LYS A 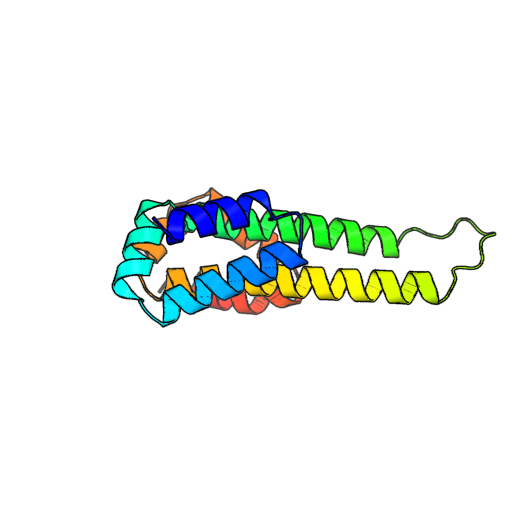O 1
ATOM 884 N N . HIS A 1 117 ? -13.459 -7.180 5.051 1.00 92.06 117 HIS A N 1
ATOM 885 C CA . HIS A 1 117 ? -14.714 -7.213 4.311 1.00 92.06 117 HIS A CA 1
ATOM 886 C C . HIS A 1 117 ? -14.688 -6.209 3.152 1.00 92.06 117 HIS A C 1
ATOM 888 O O . HIS A 1 117 ? -14.975 -6.562 2.011 1.00 92.06 117 HIS A O 1
ATOM 894 N N . LEU A 1 118 ? -14.267 -4.969 3.408 1.00 93.31 118 LEU A N 1
ATOM 895 C CA . LEU A 1 118 ? -14.114 -3.955 2.365 1.00 93.31 118 LEU A CA 1
ATOM 896 C C . LEU A 1 118 ? -13.100 -4.378 1.290 1.00 93.31 118 LEU A C 1
ATOM 898 O O . LEU A 1 118 ? -13.358 -4.159 0.108 1.00 93.31 118 LEU A O 1
ATOM 902 N N . ALA A 1 119 ? -11.986 -5.015 1.667 1.00 92.44 119 ALA A N 1
ATOM 903 C CA . ALA A 1 119 ? -10.966 -5.471 0.720 1.00 92.44 119 ALA A CA 1
ATOM 904 C C . ALA A 1 119 ? -11.515 -6.544 -0.227 1.00 92.44 119 ALA A C 1
ATOM 906 O O . ALA A 1 119 ? -11.323 -6.455 -1.437 1.00 92.44 119 ALA A O 1
ATOM 907 N N . LEU A 1 120 ? -12.272 -7.504 0.310 1.00 90.31 120 LEU A N 1
ATOM 908 C CA . LEU A 1 120 ? -12.930 -8.562 -0.464 1.00 90.31 120 LEU A CA 1
ATOM 909 C C . LEU A 1 120 ? -14.042 -8.052 -1.390 1.00 90.31 120 LEU A C 1
ATOM 911 O O . LEU A 1 120 ? -14.390 -8.724 -2.359 1.00 90.31 120 LEU A O 1
ATOM 915 N N . HIS A 1 121 ? -14.614 -6.886 -1.095 1.00 90.81 121 HIS A N 1
ATOM 916 C CA . HIS A 1 121 ? -15.694 -6.291 -1.883 1.00 90.81 121 HIS A CA 1
ATOM 917 C C . HIS A 1 121 ? -15.239 -5.147 -2.801 1.00 90.81 121 HIS A C 1
ATOM 919 O O . HIS A 1 121 ? -16.034 -4.660 -3.605 1.00 90.81 121 HIS A O 1
ATOM 925 N N . SER A 1 122 ? -13.971 -4.737 -2.733 1.00 92.75 122 SER A N 1
ATOM 926 C CA . SER A 1 122 ? -13.400 -3.717 -3.610 1.00 92.75 122 SER A CA 1
ATOM 927 C C . SER A 1 122 ? -12.731 -4.379 -4.812 1.00 92.75 122 SER A C 1
ATOM 929 O O . SER A 1 122 ? -11.635 -4.928 -4.702 1.00 92.75 122 SER A O 1
ATOM 931 N N . SER A 1 123 ? -13.365 -4.298 -5.988 1.00 92.12 123 SER A N 1
ATOM 932 C CA . SER A 1 123 ? -12.768 -4.816 -7.230 1.00 92.12 123 SER A CA 1
ATOM 933 C C . SER A 1 123 ? -11.409 -4.178 -7.507 1.00 92.12 123 SER A C 1
ATOM 935 O O . SER A 1 123 ? -10.472 -4.877 -7.857 1.00 92.12 123 SER A O 1
ATOM 937 N N . LYS A 1 124 ? -11.270 -2.873 -7.238 1.00 92.19 124 LYS A N 1
ATOM 938 C CA . LYS A 1 124 ? -10.000 -2.150 -7.363 1.00 92.19 124 LYS A CA 1
ATOM 939 C C . LYS A 1 124 ? -8.909 -2.731 -6.466 1.00 92.19 124 LYS A C 1
ATOM 941 O O . LYS A 1 124 ? -7.786 -2.904 -6.923 1.00 92.19 124 LYS A O 1
ATOM 946 N N . CYS A 1 125 ? -9.234 -3.026 -5.205 1.00 93.00 125 CYS A N 1
ATOM 947 C CA . CYS A 1 125 ? -8.296 -3.652 -4.275 1.00 93.00 125 CYS A CA 1
ATOM 948 C C . CYS A 1 125 ? -7.850 -5.019 -4.809 1.00 93.00 125 CYS A C 1
ATOM 950 O O . CYS A 1 125 ? -6.657 -5.297 -4.879 1.00 93.00 125 CYS A O 1
ATOM 952 N N . ILE A 1 126 ? -8.804 -5.838 -5.257 1.00 91.56 126 ILE A N 1
ATOM 953 C CA . ILE A 1 126 ? -8.539 -7.168 -5.813 1.00 91.56 126 ILE A CA 1
ATOM 954 C C . ILE A 1 126 ? -7.663 -7.084 -7.069 1.00 91.56 126 ILE A C 1
ATOM 956 O O . ILE A 1 126 ? -6.655 -7.785 -7.142 1.00 91.56 126 ILE A O 1
ATOM 960 N N . ASP A 1 127 ? -7.999 -6.211 -8.020 1.00 91.56 127 ASP A N 1
ATOM 961 C CA . ASP A 1 127 ? -7.221 -5.993 -9.244 1.00 91.56 127 ASP A CA 1
ATOM 962 C C . ASP A 1 127 ? -5.779 -5.588 -8.901 1.00 91.56 127 ASP A C 1
ATOM 964 O O . ASP A 1 127 ? -4.825 -6.182 -9.404 1.00 91.56 127 ASP A O 1
ATOM 968 N N . CYS A 1 128 ? -5.613 -4.662 -7.948 1.00 92.25 128 CYS A N 1
ATOM 969 C CA . CYS A 1 128 ? -4.300 -4.248 -7.458 1.00 92.25 128 CYS A CA 1
ATOM 970 C C . CYS A 1 128 ? -3.515 -5.413 -6.836 1.00 92.25 128 CYS A C 1
ATOM 972 O O . CYS A 1 128 ? -2.325 -5.580 -7.099 1.00 92.25 128 CYS A O 1
ATOM 974 N N . LEU A 1 129 ? -4.158 -6.252 -6.018 1.00 91.44 129 LEU A N 1
ATOM 975 C CA . LEU A 1 129 ? -3.512 -7.426 -5.424 1.00 91.44 129 LEU A CA 1
ATOM 976 C C . LEU A 1 129 ? -3.055 -8.430 -6.489 1.00 91.44 129 LEU A C 1
ATOM 978 O O . LEU A 1 129 ? -1.980 -9.014 -6.346 1.00 91.44 129 LEU A O 1
ATOM 982 N N . PHE A 1 130 ? -3.826 -8.610 -7.564 1.00 89.88 130 PHE A N 1
ATOM 983 C CA . PHE A 1 130 ? -3.423 -9.453 -8.690 1.00 89.88 130 PHE A CA 1
ATOM 984 C C . PHE A 1 130 ? -2.273 -8.851 -9.502 1.00 89.88 130 PHE A C 1
ATOM 986 O O . PHE A 1 130 ? -1.380 -9.593 -9.909 1.00 89.88 130 PHE A O 1
ATOM 993 N N . ASP A 1 131 ? -2.237 -7.534 -9.697 1.00 90.75 131 ASP A N 1
ATOM 994 C CA . ASP A 1 131 ? -1.096 -6.869 -10.335 1.00 90.75 131 ASP A CA 1
ATOM 995 C C . ASP A 1 131 ? 0.183 -7.060 -9.507 1.00 90.75 131 ASP A C 1
ATOM 997 O O . ASP A 1 131 ? 1.222 -7.475 -10.030 1.00 90.75 131 ASP A O 1
ATOM 1001 N N . LEU A 1 132 ? 0.084 -6.851 -8.191 1.00 90.38 132 LEU A N 1
ATOM 1002 C CA . LEU A 1 132 ? 1.176 -7.065 -7.241 1.00 90.38 132 LEU A CA 1
ATOM 1003 C C . LEU A 1 132 ? 1.621 -8.530 -7.180 1.00 90.38 132 LEU A C 1
ATOM 1005 O O . LEU A 1 132 ? 2.811 -8.804 -7.012 1.00 90.38 132 LEU A O 1
ATOM 1009 N N . PHE A 1 133 ? 0.695 -9.477 -7.358 1.00 87.75 133 PHE A N 1
ATOM 1010 C CA . PHE A 1 133 ? 0.989 -10.909 -7.345 1.00 87.75 133 PHE A CA 1
ATOM 1011 C C . PHE A 1 133 ? 2.000 -11.296 -8.424 1.00 87.75 133 PHE A C 1
ATOM 1013 O O . PHE A 1 133 ? 2.789 -12.217 -8.227 1.00 87.75 133 PHE A O 1
ATOM 1020 N N . TRP A 1 134 ? 2.043 -10.597 -9.556 1.00 83.06 134 TRP A N 1
ATOM 1021 C CA . TRP A 1 134 ? 2.998 -10.930 -10.612 1.00 83.06 134 TRP A CA 1
ATOM 1022 C C . TRP A 1 134 ? 4.453 -10.597 -10.253 1.00 83.06 134 TRP A C 1
ATOM 1024 O O . TRP A 1 134 ? 5.377 -11.170 -10.845 1.00 83.06 134 TRP A O 1
ATOM 1034 N N . GLU A 1 135 ? 4.686 -9.762 -9.237 1.00 85.12 135 GLU A N 1
ATOM 1035 C CA . GLU A 1 135 ? 6.024 -9.458 -8.738 1.00 85.12 135 GLU A CA 1
ATOM 1036 C C . GLU A 1 135 ? 6.571 -10.606 -7.874 1.00 85.12 135 GLU A C 1
ATOM 1038 O O . GLU A 1 135 ? 5.950 -11.058 -6.912 1.00 85.12 135 GLU A O 1
ATOM 1043 N N . GLY A 1 136 ? 7.758 -11.106 -8.235 1.00 76.88 136 GLY A N 1
ATOM 1044 C CA . GLY A 1 136 ? 8.290 -12.382 -7.739 1.00 76.88 136 GLY A CA 1
ATOM 1045 C C . GLY A 1 136 ? 8.339 -12.498 -6.218 1.00 76.88 136 GLY A C 1
ATOM 1046 O O . GLY A 1 136 ? 7.919 -13.514 -5.666 1.00 76.88 136 GLY A O 1
ATOM 1047 N N . ASP A 1 137 ? 8.805 -11.442 -5.559 1.00 75.81 137 ASP A N 1
ATOM 1048 C CA . ASP A 1 137 ? 9.008 -11.408 -4.111 1.00 75.81 137 ASP A CA 1
ATOM 1049 C C . ASP A 1 137 ? 7.705 -11.222 -3.315 1.00 75.81 137 ASP A C 1
ATOM 1051 O O . ASP A 1 137 ? 7.646 -11.572 -2.137 1.00 75.81 137 ASP A O 1
ATOM 1055 N N . LEU A 1 138 ? 6.640 -10.734 -3.959 1.00 78.62 138 LEU A N 1
ATOM 1056 C CA . LEU A 1 138 ? 5.351 -10.474 -3.316 1.00 78.62 138 LEU A CA 1
ATOM 1057 C C . LEU A 1 138 ? 4.341 -11.609 -3.496 1.00 78.62 138 LEU A C 1
ATOM 1059 O O . LEU A 1 138 ? 3.373 -11.680 -2.742 1.00 78.62 138 LEU A O 1
ATOM 1063 N N . ARG A 1 139 ? 4.586 -12.549 -4.420 1.00 84.38 139 ARG A N 1
ATOM 1064 C CA . ARG A 1 139 ? 3.701 -13.702 -4.684 1.00 84.38 139 ARG A CA 1
ATOM 1065 C C . ARG A 1 139 ? 3.242 -14.423 -3.427 1.00 84.38 139 ARG A C 1
ATOM 1067 O O . ARG A 1 139 ? 2.049 -14.637 -3.236 1.00 84.38 139 ARG A O 1
ATOM 1074 N N . LYS A 1 140 ? 4.202 -14.850 -2.601 1.00 87.06 140 LYS A N 1
ATOM 1075 C CA . LYS A 1 140 ? 3.913 -15.624 -1.391 1.00 87.06 140 LYS A CA 1
ATOM 1076 C C . LYS A 1 140 ? 3.182 -14.766 -0.346 1.00 87.06 140 LYS A C 1
ATOM 1078 O O . LYS A 1 140 ? 2.107 -15.195 0.060 1.00 87.06 140 LYS A O 1
ATOM 1083 N N . PRO A 1 141 ? 3.674 -13.565 0.027 1.00 83.62 141 PRO A N 1
ATOM 1084 C CA . PRO A 1 141 ? 2.940 -12.660 0.914 1.00 83.62 141 PRO A CA 1
ATOM 1085 C C . PRO A 1 141 ? 1.499 -12.376 0.471 1.00 83.62 141 PRO A C 1
ATOM 1087 O O . PRO A 1 141 ? 0.592 -12.392 1.297 1.00 83.62 141 PRO A O 1
ATOM 1090 N N . ILE A 1 142 ? 1.272 -12.160 -0.828 1.00 83.81 142 ILE A N 1
ATOM 1091 C CA . ILE A 1 142 ? -0.060 -11.879 -1.378 1.00 83.81 142 ILE A CA 1
ATOM 1092 C C . ILE A 1 142 ? -0.959 -13.107 -1.315 1.00 83.81 142 ILE A C 1
ATOM 1094 O O . ILE A 1 142 ? -2.104 -12.990 -0.893 1.00 83.81 142 ILE A O 1
ATOM 1098 N N . LEU A 1 143 ? -0.460 -14.289 -1.689 1.00 84.75 143 LEU A N 1
ATOM 1099 C CA . LEU A 1 143 ? -1.226 -15.530 -1.556 1.00 84.75 143 LEU A CA 1
ATOM 1100 C C . LEU A 1 143 ? -1.617 -15.791 -0.103 1.00 84.75 143 LEU A C 1
ATOM 1102 O O . LEU A 1 143 ? -2.782 -16.072 0.168 1.00 84.75 143 LEU A O 1
ATOM 1106 N N . ASP A 1 144 ? -0.666 -15.661 0.823 1.00 86.00 144 ASP A N 1
ATOM 1107 C CA . ASP A 1 144 ? -0.921 -15.832 2.253 1.00 86.00 144 ASP A CA 1
ATOM 1108 C C . ASP A 1 144 ? -1.975 -14.822 2.739 1.00 86.00 144 ASP A C 1
ATOM 1110 O O . ASP A 1 144 ? -2.866 -15.185 3.511 1.00 86.00 144 ASP A O 1
ATOM 1114 N N . HIS A 1 145 ? -1.933 -13.583 2.237 1.00 81.06 145 HIS A N 1
ATOM 1115 C CA . HIS A 1 145 ? -2.938 -12.570 2.543 1.00 81.06 145 HIS A CA 1
ATOM 1116 C C . HIS A 1 145 ? -4.320 -12.911 2.008 1.00 81.06 145 HIS A C 1
ATOM 1118 O O . HIS A 1 145 ? -5.268 -12.951 2.781 1.00 81.06 145 HIS A O 1
ATOM 1124 N N . VAL A 1 146 ? -4.444 -13.164 0.704 1.00 82.56 146 VAL A N 1
ATOM 1125 C CA . VAL A 1 146 ? -5.725 -13.443 0.045 1.00 82.56 146 VAL A CA 1
ATOM 1126 C C . VAL A 1 146 ? -6.373 -14.674 0.671 1.00 82.56 146 VAL A C 1
ATOM 1128 O O . VAL A 1 146 ? -7.554 -14.649 1.001 1.00 82.56 146 VAL A O 1
ATOM 1131 N N . LEU A 1 147 ? -5.596 -15.729 0.932 1.00 81.75 147 LEU A N 1
ATOM 1132 C CA . LEU A 1 147 ? -6.084 -16.903 1.657 1.00 81.75 147 LEU A CA 1
ATOM 1133 C C . LEU A 1 147 ? -6.483 -16.578 3.100 1.00 81.75 147 LEU A C 1
ATOM 1135 O O . LEU A 1 147 ? -7.380 -17.221 3.634 1.00 81.75 147 LEU A O 1
ATOM 1139 N N . GLY A 1 148 ? -5.814 -15.620 3.742 1.00 80.38 148 GLY A N 1
ATOM 1140 C CA . GLY A 1 148 ? -6.184 -15.105 5.058 1.00 80.38 148 GLY A CA 1
ATOM 1141 C C . GLY A 1 148 ? -7.468 -14.275 5.050 1.00 80.38 148 GLY A C 1
ATOM 1142 O O . GLY A 1 148 ? -8.210 -14.333 6.022 1.00 80.38 148 GLY A O 1
ATOM 1143 N N . LEU A 1 149 ? -7.750 -13.545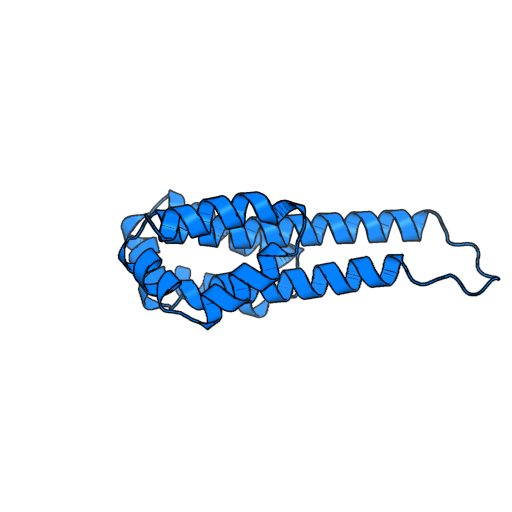 3.967 1.00 77.94 149 LEU A N 1
ATOM 1144 C CA . LEU A 1 149 ? -9.001 -12.805 3.792 1.00 77.94 149 LEU A CA 1
ATOM 1145 C C . LEU A 1 149 ? -10.193 -13.744 3.582 1.00 77.94 149 LEU A C 1
ATOM 1147 O O . LEU A 1 149 ? -11.285 -13.449 4.042 1.00 77.94 149 LEU A O 1
ATOM 1151 N N . LEU A 1 150 ? -9.989 -14.869 2.893 1.00 76.06 150 LEU A N 1
ATOM 1152 C CA . LEU A 1 150 ? -11.049 -15.824 2.545 1.00 76.06 150 LEU A CA 1
ATOM 1153 C C . LEU A 1 150 ? -11.425 -16.813 3.667 1.00 76.06 150 LEU A C 1
ATOM 1155 O O . LEU A 1 150 ? -12.292 -17.660 3.448 1.00 76.06 150 LEU A O 1
ATOM 1159 N N . LYS A 1 151 ? -10.752 -16.763 4.820 1.00 66.25 151 LYS A N 1
ATOM 1160 C CA . LYS A 1 151 ? -11.015 -17.629 5.980 1.00 66.25 151 LYS A CA 1
ATOM 1161 C C . LYS A 1 151 ? -11.980 -16.973 6.953 1.00 66.25 151 LYS A C 1
ATOM 1163 O O . LYS A 1 151 ? -12.833 -17.723 7.472 1.00 66.25 151 LYS A O 1
#

Organism: NCBI:txid210225

pLDDT: mean 86.99, std 14.14, range [45.47, 98.12]

Foldseek 3Di:
DVLLVLLVQLQVCLLPLVSNLVSLVVLLVVCVVPVPVSLVVCLVVPVLLSLLVSLLSLVVNLVVLVVVVPDDPPPDDDPDPVNVVVSVVVNVSSVSSSVSSVVSSLSSCVSDLSSLVSNVVDPSNVVSLVSQCVDPVCVVVSVVSVVVSVD